Protein AF-A0A964I1R4-F1 (afdb_monomer_lite)

Radius of gyration: 21.71 Å; chains: 1; bounding box: 66×20×70 Å

Sequence (143 aa):
MRLLDMHRWLGVTALAFLLLQMAMLLLDPKVAFTVPQLLAAI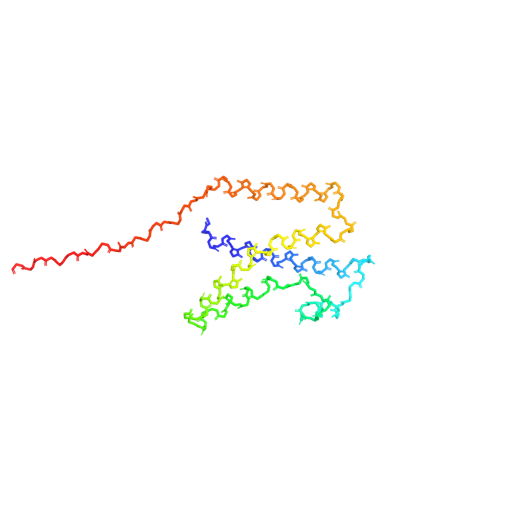RGCPGHHRFWVADPVSILGRMRTRLGKAGNTLFKRVHLLAYAAWPLATAHYVLAGTDSHTEWSLAILIAGGALMIFALLARGFIPAPAPQRPVRKDPVPIP

Secondary structure (DSSP, 8-state):
--HHHHHHHHHHHHHHHHHHHHHHHHH-TTS---HHHHHHHHTT-TT-TTSTTHHHHHHHHHHTTTSHHHHHHHHHHHHHHHHHHHHHHHHHHHHH-SSTTSHHHHHHHHHHHHHHHHHHHHH---PPPP-------PPPPP-

pLDDT: mean 75.51, std 11.33, range [42.06, 93.06]

Structure (mmCIF, N/CA/C/O backbone):
data_AF-A0A964I1R4-F1
#
_entry.id   AF-A0A964I1R4-F1
#
loop_
_atom_site.group_PDB
_atom_site.id
_atom_site.type_symbol
_atom_site.label_atom_id
_atom_site.label_alt_id
_atom_site.label_comp_id
_atom_site.label_asym_id
_atom_site.label_entity_id
_atom_site.label_seq_id
_atom_site.pdbx_PDB_ins_code
_atom_site.Cartn_x
_atom_site.Cartn_y
_atom_site.Cartn_z
_atom_site.occupancy
_atom_site.B_iso_or_equiv
_atom_site.auth_seq_id
_atom_site.auth_comp_id
_atom_site.auth_asym_id
_atom_site.auth_atom_id
_atom_site.pdbx_PDB_model_num
ATOM 1 N N . MET A 1 1 ? -19.015 -13.314 6.578 1.00 61.38 1 MET A N 1
ATOM 2 C CA . MET A 1 1 ? -17.659 -13.072 7.128 1.00 61.38 1 MET A CA 1
ATOM 3 C C . MET A 1 1 ? -17.686 -11.770 7.923 1.00 61.38 1 MET A C 1
ATOM 5 O O . MET A 1 1 ? -18.320 -10.830 7.455 1.00 61.38 1 MET A O 1
ATOM 9 N N . ARG A 1 2 ? -17.094 -11.687 9.124 1.00 83.50 2 ARG A N 1
ATOM 10 C CA . ARG A 1 2 ? -17.066 -10.411 9.868 1.00 83.50 2 ARG A CA 1
ATOM 11 C C . ARG A 1 2 ? -16.044 -9.470 9.223 1.00 83.50 2 ARG A C 1
ATOM 13 O O . ARG A 1 2 ? -15.003 -9.917 8.749 1.00 83.50 2 ARG A O 1
ATOM 20 N N . LEU A 1 3 ? -16.309 -8.163 9.252 1.00 80.12 3 LEU A N 1
ATOM 21 C CA . LEU A 1 3 ? -15.425 -7.130 8.686 1.00 80.12 3 LEU A CA 1
ATOM 22 C C . LEU A 1 3 ? -13.985 -7.208 9.203 1.00 80.12 3 LEU A C 1
ATOM 24 O O . LEU A 1 3 ? -13.037 -7.005 8.450 1.00 80.12 3 LEU A O 1
ATOM 28 N N . LEU A 1 4 ? -13.830 -7.531 10.486 1.00 81.50 4 LEU A N 1
ATOM 29 C CA . LEU A 1 4 ? -12.522 -7.679 11.112 1.00 81.50 4 LEU A CA 1
ATOM 30 C C . LEU A 1 4 ? -11.742 -8.879 10.557 1.00 81.50 4 LEU A C 1
ATOM 32 O O . LEU A 1 4 ? -10.533 -8.776 10.367 1.00 81.50 4 LEU A O 1
ATOM 36 N N . ASP A 1 5 ? -12.423 -9.991 10.278 1.00 81.69 5 ASP A N 1
ATOM 37 C CA . ASP A 1 5 ? -11.794 -11.197 9.731 1.00 81.69 5 ASP A CA 1
ATOM 38 C C . ASP A 1 5 ? -11.372 -10.965 8.278 1.00 81.69 5 ASP A C 1
ATOM 40 O O . ASP A 1 5 ? -10.258 -11.317 7.896 1.00 81.69 5 ASP A O 1
ATOM 44 N N . MET A 1 6 ? -12.210 -10.272 7.498 1.00 82.94 6 MET A N 1
ATOM 45 C CA . MET A 1 6 ? -11.881 -9.865 6.130 1.00 82.94 6 MET A CA 1
ATOM 46 C C . MET A 1 6 ? -10.676 -8.915 6.092 1.00 82.94 6 MET A C 1
ATOM 48 O O . MET A 1 6 ? -9.765 -9.118 5.298 1.00 82.94 6 MET A O 1
ATOM 52 N N . HIS A 1 7 ? -10.626 -7.914 6.978 1.00 82.81 7 HIS A N 1
ATOM 53 C CA . HIS A 1 7 ? -9.486 -6.995 7.070 1.00 82.81 7 HIS A CA 1
ATOM 54 C C . HIS A 1 7 ? -8.184 -7.722 7.429 1.00 82.81 7 HIS A C 1
ATOM 56 O O . HIS A 1 7 ? -7.141 -7.448 6.840 1.00 82.81 7 HIS A O 1
ATOM 62 N N . ARG A 1 8 ? -8.235 -8.674 8.369 1.00 84.62 8 ARG A N 1
ATOM 63 C CA . ARG A 1 8 ? -7.068 -9.495 8.729 1.00 84.62 8 ARG A CA 1
ATOM 64 C C . ARG A 1 8 ? -6.597 -10.349 7.558 1.00 84.62 8 ARG A C 1
ATOM 66 O O . ARG A 1 8 ? -5.398 -10.399 7.311 1.00 84.62 8 ARG A O 1
ATOM 73 N N . TRP A 1 9 ? -7.526 -10.979 6.842 1.00 87.25 9 TRP A N 1
ATOM 74 C CA . TRP A 1 9 ? -7.204 -11.785 5.668 1.00 87.25 9 TRP A CA 1
ATOM 75 C C . TRP A 1 9 ? -6.569 -10.933 4.561 1.00 87.25 9 TRP A C 1
ATOM 77 O O . TRP A 1 9 ? -5.486 -11.262 4.093 1.00 87.25 9 TRP A O 1
ATOM 87 N N . LEU A 1 10 ? -7.159 -9.775 4.244 1.00 84.88 10 LEU A N 1
ATOM 88 C CA . LEU A 1 10 ? -6.594 -8.805 3.298 1.00 84.88 10 LEU A CA 1
ATOM 89 C C . LEU A 1 10 ? -5.198 -8.326 3.714 1.00 84.88 10 LEU A C 1
ATOM 91 O O . LEU A 1 10 ? -4.316 -8.224 2.868 1.00 84.88 10 LEU A O 1
ATOM 95 N N . GLY A 1 11 ? -4.977 -8.067 5.006 1.00 83.75 11 GLY A N 1
ATOM 96 C CA . GLY A 1 11 ? -3.666 -7.674 5.524 1.00 83.75 11 GLY A CA 1
AT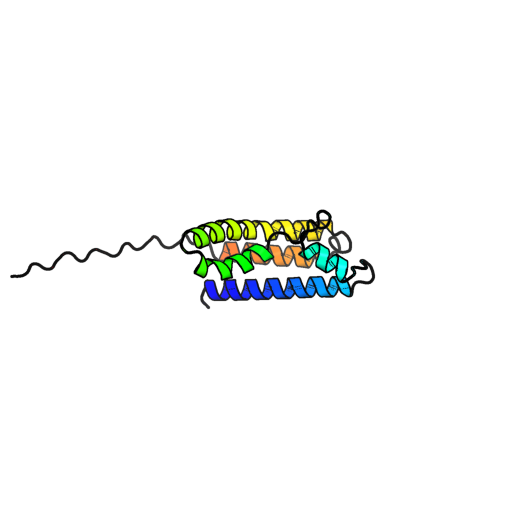OM 97 C C . GLY A 1 11 ? -2.604 -8.763 5.350 1.00 83.75 11 GLY A C 1
ATOM 98 O O . GLY A 1 11 ? -1.489 -8.466 4.929 1.00 83.75 11 GLY A O 1
ATOM 99 N N . VAL A 1 12 ? -2.947 -10.026 5.623 1.00 84.94 12 VAL A N 1
ATOM 100 C CA . VAL A 1 12 ? -2.035 -11.166 5.408 1.00 84.94 12 VAL A CA 1
ATOM 101 C C . VAL A 1 12 ? -1.743 -11.355 3.922 1.00 84.94 12 VAL A C 1
ATOM 103 O O . VAL A 1 12 ? -0.581 -11.505 3.554 1.00 84.94 12 VAL A O 1
ATOM 106 N N . THR A 1 13 ? -2.764 -11.290 3.068 1.00 87.19 13 THR A N 1
ATOM 107 C CA . THR A 1 13 ? -2.598 -11.400 1.614 1.00 87.19 13 THR A CA 1
ATOM 108 C C . THR A 1 13 ? -1.723 -10.267 1.069 1.00 87.19 13 THR A C 1
ATOM 110 O O . THR A 1 13 ? -0.819 -10.527 0.280 1.00 87.19 13 THR A O 1
ATOM 113 N N . ALA A 1 14 ? -1.907 -9.028 1.535 1.00 85.31 14 ALA A N 1
ATOM 114 C CA . ALA A 1 14 ? -1.064 -7.896 1.146 1.00 85.31 14 ALA A CA 1
ATOM 115 C C . ALA A 1 14 ? 0.408 -8.101 1.544 1.00 85.31 14 ALA A C 1
ATOM 117 O O . ALA A 1 14 ? 1.299 -7.867 0.730 1.00 85.31 14 ALA A O 1
ATOM 118 N N . LEU A 1 15 ? 0.673 -8.590 2.762 1.00 83.50 15 LEU A N 1
ATOM 119 C CA . LEU A 1 15 ? 2.034 -8.927 3.197 1.00 83.50 15 LEU A CA 1
ATOM 120 C C . LEU A 1 15 ? 2.633 -10.080 2.377 1.00 83.50 15 LEU A C 1
ATOM 122 O O . LEU A 1 15 ? 3.815 -10.040 2.050 1.00 83.50 15 LEU A O 1
ATOM 126 N N . ALA A 1 16 ? 1.835 -11.083 2.005 1.00 87.19 16 ALA A N 1
ATOM 127 C CA . ALA A 1 16 ? 2.293 -12.177 1.152 1.00 87.19 16 ALA A CA 1
ATOM 128 C C . ALA A 1 16 ? 2.693 -11.684 -0.251 1.00 87.19 16 ALA A C 1
ATOM 130 O O . ALA A 1 16 ? 3.767 -12.038 -0.734 1.00 87.19 16 ALA A O 1
ATOM 131 N N . PHE A 1 17 ? 1.886 -10.820 -0.877 1.00 88.44 17 PHE A N 1
ATOM 132 C CA . PHE A 1 17 ? 2.236 -10.202 -2.162 1.00 88.44 17 PHE A CA 1
ATOM 133 C C . PHE A 1 17 ? 3.450 -9.279 -2.059 1.00 88.44 17 PHE A C 1
ATOM 135 O O . PHE A 1 17 ? 4.266 -9.253 -2.975 1.00 88.44 17 PHE A O 1
ATOM 142 N N . LEU A 1 18 ? 3.616 -8.569 -0.941 1.00 84.19 18 LEU A N 1
ATOM 143 C CA . LEU A 1 18 ? 4.812 -7.767 -0.692 1.00 84.19 18 LEU A CA 1
ATOM 144 C C . LEU A 1 18 ? 6.074 -8.641 -0.645 1.00 84.19 18 LEU A C 1
ATOM 146 O O . LEU A 1 18 ? 7.073 -8.312 -1.277 1.00 84.19 18 LEU A O 1
ATOM 150 N N . LEU A 1 19 ? 6.025 -9.781 0.049 1.00 84.12 19 LEU A N 1
ATOM 151 C CA . LEU A 1 19 ? 7.139 -10.734 0.077 1.00 84.12 19 LEU A CA 1
ATOM 152 C C . LEU A 1 19 ? 7.409 -11.336 -1.305 1.00 84.12 19 LEU A C 1
ATOM 154 O O . LEU A 1 19 ? 8.566 -11.444 -1.709 1.00 84.12 19 LEU A O 1
ATOM 158 N N . LEU A 1 20 ? 6.355 -11.688 -2.044 1.00 88.50 20 LEU A N 1
ATOM 159 C CA . LEU A 1 20 ? 6.480 -12.182 -3.414 1.00 88.50 20 LEU A CA 1
ATOM 160 C C . LEU A 1 20 ? 7.135 -11.137 -4.329 1.00 88.50 20 LEU A C 1
ATOM 162 O O . LEU A 1 20 ? 8.030 -11.478 -5.097 1.00 88.50 20 LEU A O 1
ATOM 166 N N . GLN A 1 21 ? 6.753 -9.865 -4.203 1.00 84.94 21 GLN A N 1
ATOM 167 C CA . GLN A 1 21 ? 7.367 -8.755 -4.933 1.00 84.94 21 GLN A CA 1
ATOM 168 C C . GLN A 1 21 ? 8.866 -8.645 -4.629 1.00 84.94 21 GLN A C 1
ATOM 170 O O . GLN A 1 21 ? 9.670 -8.486 -5.545 1.00 84.94 21 GLN A O 1
ATOM 175 N N . MET A 1 22 ? 9.262 -8.761 -3.358 1.00 82.38 22 MET A N 1
ATOM 176 C CA . MET A 1 22 ? 10.677 -8.752 -2.970 1.00 82.38 22 MET A CA 1
ATOM 177 C C . MET A 1 22 ? 11.441 -9.946 -3.549 1.00 82.38 22 MET A C 1
ATOM 179 O O . MET A 1 22 ? 12.570 -9.782 -4.003 1.00 82.38 22 MET A O 1
ATOM 183 N N . ALA A 1 23 ? 10.827 -11.132 -3.564 1.00 85.44 23 ALA A N 1
ATOM 184 C CA . ALA A 1 23 ? 11.409 -12.316 -4.188 1.00 85.44 23 ALA A CA 1
ATOM 185 C C . ALA A 1 23 ? 11.570 -12.138 -5.705 1.00 85.44 23 ALA A C 1
ATOM 187 O O . ALA A 1 23 ? 12.604 -12.508 -6.249 1.00 85.44 23 ALA A O 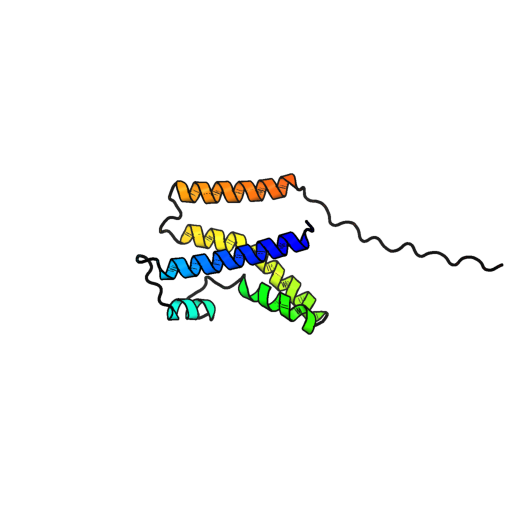1
ATOM 188 N N . MET A 1 24 ? 10.603 -11.518 -6.386 1.00 84.88 24 MET A N 1
ATOM 189 C CA . MET A 1 24 ? 10.730 -11.223 -7.815 1.00 84.88 24 MET A CA 1
ATOM 190 C C . MET A 1 24 ? 11.850 -10.220 -8.105 1.00 84.88 24 MET A C 1
ATOM 192 O O . MET A 1 24 ? 12.558 -10.404 -9.085 1.00 84.88 24 MET A O 1
ATOM 196 N N . LEU A 1 25 ? 12.087 -9.229 -7.236 1.00 81.62 25 LEU A N 1
ATOM 197 C CA . LEU A 1 25 ? 13.228 -8.310 -7.384 1.00 81.62 25 LEU A CA 1
ATOM 198 C C . LEU A 1 25 ? 14.588 -9.022 -7.301 1.00 81.62 25 LEU A C 1
ATOM 200 O O . LEU A 1 25 ? 15.536 -8.590 -7.942 1.00 81.62 25 LEU A O 1
ATOM 204 N N . LEU A 1 26 ? 14.693 -10.108 -6.529 1.00 81.25 26 LEU A N 1
ATOM 205 C CA . LEU A 1 26 ? 15.903 -10.943 -6.477 1.00 81.25 26 LEU A CA 1
ATOM 206 C C . LEU A 1 26 ? 16.095 -11.780 -7.749 1.00 81.25 26 LEU A C 1
ATOM 208 O O . LEU A 1 26 ? 17.218 -12.164 -8.066 1.00 81.25 26 LEU A O 1
ATOM 212 N N . LEU A 1 27 ? 14.998 -12.097 -8.439 1.00 83.69 27 LEU A N 1
ATOM 213 C CA . LEU A 1 27 ? 14.994 -12.891 -9.665 1.00 83.69 27 LEU A CA 1
ATOM 214 C C . LEU A 1 27 ? 15.069 -12.026 -10.928 1.00 83.69 27 LEU A C 1
ATOM 216 O O . LEU A 1 27 ? 15.284 -12.577 -12.004 1.00 83.69 27 LEU A O 1
ATOM 220 N N . ASP A 1 28 ? 14.887 -10.707 -10.813 1.00 78.69 28 ASP A N 1
ATOM 221 C CA . ASP A 1 28 ? 14.910 -9.776 -11.936 1.00 78.69 28 ASP A CA 1
ATOM 222 C C . ASP A 1 28 ? 16.359 -9.472 -12.370 1.00 78.69 28 ASP A C 1
ATOM 224 O O . ASP A 1 28 ? 17.092 -8.767 -11.670 1.00 78.69 28 ASP A O 1
ATOM 228 N N . PRO A 1 29 ? 16.794 -9.951 -13.550 1.00 73.31 29 PRO A N 1
ATOM 229 C CA . PRO A 1 29 ? 18.144 -9.701 -14.039 1.00 73.31 29 PRO A CA 1
ATOM 230 C C . PRO A 1 29 ? 18.371 -8.241 -14.464 1.00 73.31 29 PRO A C 1
ATOM 232 O O . PRO A 1 29 ? 19.523 -7.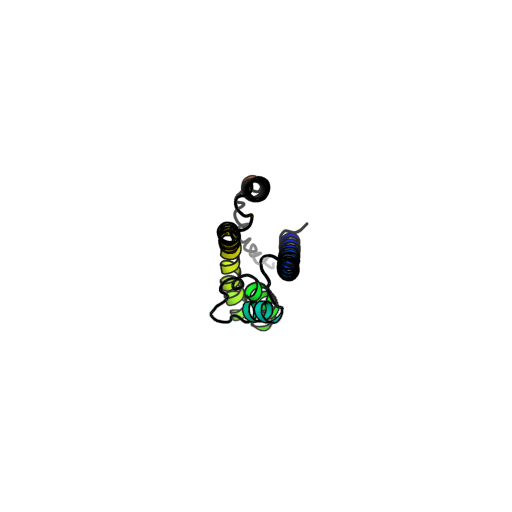831 -14.618 1.00 73.31 29 PRO A O 1
ATOM 235 N N . LYS A 1 30 ? 17.313 -7.445 -14.684 1.00 70.31 30 LYS A N 1
ATOM 236 C CA . LYS A 1 30 ? 17.414 -6.034 -15.104 1.00 70.31 30 LYS A CA 1
ATOM 237 C C . LYS A 1 30 ? 17.739 -5.106 -13.941 1.00 70.31 30 LYS A C 1
ATOM 239 O O . LYS A 1 30 ? 18.374 -4.072 -14.146 1.00 70.31 30 LYS A O 1
ATOM 244 N N . VAL A 1 31 ? 17.317 -5.471 -12.736 1.00 66.31 31 VAL A N 1
ATOM 245 C CA . VAL A 1 31 ? 17.459 -4.660 -11.528 1.00 66.31 31 VAL A CA 1
ATOM 246 C C . VAL A 1 31 ? 18.164 -5.520 -10.488 1.00 66.31 31 VAL A C 1
ATOM 248 O O . VAL A 1 31 ? 17.541 -5.999 -9.554 1.00 66.31 31 VAL A O 1
ATOM 251 N N . ALA A 1 32 ? 19.457 -5.785 -10.701 1.00 64.00 32 ALA A N 1
ATOM 252 C CA . ALA A 1 32 ? 20.265 -6.727 -9.922 1.00 64.00 32 ALA A CA 1
ATOM 253 C C . ALA A 1 32 ? 20.361 -6.348 -8.427 1.00 64.00 32 ALA A C 1
ATOM 255 O O . ALA A 1 32 ? 21.364 -5.802 -7.959 1.00 64.00 32 ALA A O 1
ATOM 256 N N . PHE A 1 33 ? 19.306 -6.632 -7.666 1.00 68.38 33 PHE A N 1
ATOM 257 C CA . PHE A 1 33 ? 19.252 -6.427 -6.231 1.00 68.38 33 PHE A CA 1
ATOM 258 C C . PHE A 1 33 ? 19.921 -7.599 -5.525 1.00 68.38 33 PHE A C 1
ATOM 260 O O . PHE A 1 33 ? 19.533 -8.758 -5.659 1.00 68.38 33 PHE A O 1
ATOM 267 N N . THR A 1 34 ? 20.920 -7.288 -4.710 1.00 76.12 34 THR A N 1
ATOM 268 C CA . THR A 1 34 ? 21.569 -8.283 -3.855 1.00 76.12 34 THR A CA 1
ATOM 269 C C . THR A 1 34 ? 20.818 -8.427 -2.527 1.00 76.12 34 THR A C 1
ATOM 271 O O . THR A 1 34 ? 20.229 -7.471 -2.014 1.00 76.12 34 THR A O 1
ATOM 274 N N . VAL A 1 35 ? 20.870 -9.617 -1.913 1.00 76.88 35 VAL A N 1
ATOM 275 C CA . VAL A 1 35 ? 20.266 -9.880 -0.589 1.00 76.88 35 VAL A CA 1
ATOM 276 C C . VAL A 1 35 ? 20.684 -8.838 0.471 1.00 76.88 35 VAL A C 1
ATOM 278 O O . VAL A 1 35 ? 19.812 -8.367 1.205 1.00 76.88 35 VAL A O 1
ATOM 281 N N . PRO A 1 36 ? 21.957 -8.388 0.548 1.00 73.62 36 PRO A N 1
ATOM 282 C CA . PRO A 1 36 ? 22.355 -7.328 1.474 1.00 73.62 36 PRO A CA 1
ATOM 283 C C . PRO A 1 36 ? 21.693 -5.974 1.193 1.00 73.62 36 PRO A C 1
ATOM 285 O O . PRO A 1 36 ? 21.339 -5.279 2.142 1.00 73.62 36 PRO A O 1
ATOM 288 N N . GLN A 1 37 ? 21.486 -5.599 -0.074 1.00 69.50 37 GLN A N 1
ATOM 289 C CA . GLN A 1 37 ? 20.782 -4.358 -0.434 1.00 69.50 37 GLN A CA 1
ATOM 290 C C . GLN A 1 37 ? 19.303 -4.427 -0.049 1.00 69.50 37 GLN A C 1
ATOM 292 O O . GLN A 1 37 ? 18.755 -3.455 0.471 1.00 69.50 37 GLN A O 1
ATOM 297 N N . LEU A 1 38 ? 18.678 -5.596 -0.214 1.00 70.12 38 LEU A N 1
ATOM 298 C CA . LEU A 1 38 ? 17.308 -5.826 0.233 1.00 70.12 38 LEU A CA 1
ATOM 299 C C . LEU A 1 38 ? 17.199 -5.715 1.764 1.00 70.12 38 LEU A C 1
ATOM 301 O O . LEU A 1 38 ? 16.334 -5.010 2.279 1.00 70.12 38 LEU A O 1
ATOM 305 N N . LEU A 1 39 ? 18.126 -6.330 2.505 1.00 68.31 39 LEU A N 1
ATOM 306 C CA . LEU A 1 39 ? 18.198 -6.200 3.965 1.00 68.31 39 LEU A CA 1
ATOM 307 C C . LEU A 1 39 ? 18.490 -4.763 4.420 1.00 68.31 39 LEU A C 1
ATOM 309 O O . LEU A 1 39 ? 17.923 -4.324 5.420 1.00 68.31 39 LEU A O 1
ATOM 313 N N . ALA A 1 40 ? 19.336 -4.018 3.708 1.00 64.88 40 ALA A N 1
ATOM 314 C CA . ALA A 1 40 ? 19.605 -2.611 4.000 1.00 64.88 40 ALA A CA 1
ATOM 315 C C . ALA A 1 40 ? 18.365 -1.726 3.782 1.00 64.88 40 ALA A C 1
ATOM 317 O O . ALA A 1 40 ? 18.132 -0.796 4.559 1.00 64.88 40 ALA A O 1
ATOM 318 N N . ALA A 1 41 ? 17.538 -2.044 2.779 1.00 63.69 41 ALA A N 1
ATOM 319 C CA . ALA A 1 41 ? 16.262 -1.375 2.546 1.00 63.69 41 ALA A CA 1
ATOM 320 C C . ALA A 1 41 ? 15.246 -1.637 3.669 1.00 63.69 41 ALA A C 1
ATOM 322 O O . ALA A 1 41 ? 14.574 -0.707 4.111 1.00 63.69 41 ALA A O 1
ATOM 323 N N . ILE A 1 42 ? 15.190 -2.868 4.187 1.00 61.50 42 ILE A N 1
ATOM 324 C CA . ILE A 1 42 ? 14.337 -3.232 5.333 1.00 61.50 42 ILE A CA 1
ATOM 325 C C . ILE A 1 42 ? 14.821 -2.551 6.624 1.00 61.50 42 ILE A C 1
ATOM 327 O O . ILE A 1 42 ? 14.019 -2.128 7.452 1.00 61.50 42 ILE A O 1
ATOM 331 N N . ARG A 1 43 ? 16.141 -2.423 6.811 1.00 57.06 43 ARG A N 1
ATOM 332 C CA . ARG A 1 43 ? 16.754 -1.839 8.020 1.00 57.06 43 ARG A CA 1
ATOM 333 C C . ARG A 1 43 ? 16.707 -0.306 8.075 1.00 57.06 43 ARG A C 1
ATOM 335 O O . ARG A 1 43 ? 17.199 0.265 9.043 1.00 57.06 43 ARG A O 1
ATOM 342 N N . GLY A 1 44 ? 16.123 0.359 7.076 1.00 51.88 44 GLY A N 1
ATOM 343 C CA . GLY A 1 44 ? 15.949 1.814 7.084 1.00 51.88 44 GLY A CA 1
ATOM 344 C C . GLY A 1 44 ? 17.245 2.601 6.864 1.00 51.88 44 GLY A C 1
ATOM 345 O O . GLY A 1 44 ? 17.383 3.706 7.387 1.00 51.88 44 GLY A O 1
ATOM 346 N N . CYS A 1 45 ? 18.209 2.061 6.106 1.00 42.06 45 CYS A N 1
ATOM 347 C CA . CYS A 1 45 ? 19.396 2.833 5.735 1.00 42.06 45 CYS A CA 1
ATOM 348 C C . CYS A 1 45 ? 19.004 4.100 4.936 1.00 42.06 45 CYS A C 1
ATOM 350 O O . CYS A 1 45 ? 18.121 4.010 4.076 1.00 42.06 45 CYS A O 1
ATOM 352 N N . PRO A 1 46 ? 19.695 5.248 5.121 1.00 44.09 46 PRO A N 1
ATOM 353 C CA . PRO A 1 46 ? 19.299 6.554 4.565 1.00 44.09 46 PRO A CA 1
ATOM 354 C C . PRO A 1 46 ? 19.182 6.663 3.030 1.00 44.09 46 PRO A C 1
ATOM 356 O O . PRO A 1 46 ? 18.788 7.708 2.529 1.00 44.09 46 PRO A O 1
ATOM 359 N N . GLY A 1 47 ? 19.505 5.613 2.266 1.00 43.47 47 GLY A N 1
ATOM 360 C CA . GLY A 1 47 ? 19.382 5.583 0.801 1.00 43.47 47 GLY A CA 1
ATOM 361 C C . GLY A 1 47 ? 18.140 4.865 0.251 1.00 43.47 47 GLY A C 1
ATOM 362 O O . GLY A 1 47 ? 17.841 5.002 -0.932 1.00 43.47 47 GLY A O 1
ATOM 363 N N . HIS A 1 48 ? 17.400 4.105 1.067 1.00 48.16 48 HIS A N 1
ATOM 364 C CA . HIS A 1 48 ? 16.319 3.226 0.593 1.00 48.16 48 HIS A CA 1
ATOM 365 C C . HIS A 1 48 ? 14.970 3.626 1.220 1.00 48.16 48 HIS A C 1
ATOM 367 O O . HIS A 1 48 ? 14.470 3.049 2.182 1.00 48.16 48 HIS A O 1
ATOM 373 N N . HIS A 1 49 ? 14.359 4.663 0.651 1.00 48.06 49 HIS A N 1
ATOM 374 C CA . HIS A 1 49 ? 13.152 5.349 1.137 1.00 48.06 49 HIS A CA 1
ATOM 375 C C . HIS A 1 49 ? 11.820 4.595 0.901 1.00 48.06 49 HIS A C 1
ATOM 377 O O . HIS A 1 49 ? 10.751 5.181 1.048 1.00 48.06 49 HIS A O 1
ATOM 383 N N . ARG A 1 50 ? 11.832 3.312 0.509 1.00 53.06 50 ARG A N 1
ATOM 384 C CA . ARG A 1 50 ? 10.650 2.655 -0.101 1.00 53.06 50 ARG A CA 1
ATOM 385 C C . ARG A 1 50 ? 9.829 1.723 0.798 1.00 53.06 50 ARG A C 1
ATOM 387 O O . ARG A 1 50 ? 8.750 1.327 0.385 1.00 53.06 50 ARG A O 1
ATOM 394 N N . PHE A 1 51 ? 10.260 1.425 2.028 1.00 53.03 51 PHE A N 1
ATOM 395 C CA . PHE A 1 51 ? 9.637 0.378 2.866 1.00 53.03 51 PHE A CA 1
ATOM 396 C C . PHE A 1 51 ? 8.949 0.852 4.169 1.00 53.03 51 PHE A C 1
ATOM 398 O O . PHE A 1 51 ? 8.697 0.070 5.078 1.00 53.03 51 PHE A O 1
ATOM 405 N N . TRP A 1 52 ? 8.624 2.141 4.294 1.00 55.09 52 TRP A N 1
ATOM 406 C CA . TRP A 1 52 ? 8.494 2.787 5.612 1.00 55.09 52 TRP A CA 1
ATOM 407 C C . TRP A 1 52 ? 7.141 2.635 6.332 1.00 55.09 52 TRP A C 1
ATOM 409 O O . TRP A 1 52 ? 7.056 2.953 7.516 1.00 55.09 52 TRP A O 1
ATOM 419 N N . VAL A 1 53 ? 6.073 2.167 5.671 1.00 55.59 53 VAL A N 1
ATOM 420 C CA . VAL A 1 53 ? 4.704 2.358 6.207 1.00 55.59 53 VAL A CA 1
ATOM 421 C C . VAL A 1 53 ? 4.008 1.067 6.666 1.00 55.59 53 VAL A C 1
ATOM 423 O O . VAL A 1 53 ? 3.263 1.103 7.645 1.00 55.59 53 VAL A O 1
ATOM 426 N N . ALA A 1 54 ? 4.245 -0.083 6.026 1.00 55.09 54 ALA A N 1
ATOM 427 C CA . ALA A 1 54 ? 3.467 -1.306 6.289 1.00 55.09 54 ALA A CA 1
ATOM 428 C C . ALA A 1 54 ? 3.960 -2.128 7.503 1.00 55.09 54 ALA A C 1
ATOM 430 O O . ALA A 1 54 ? 3.150 -2.646 8.281 1.00 55.09 54 ALA A O 1
ATOM 431 N N . ASP A 1 55 ? 5.275 -2.207 7.710 1.00 61.69 55 ASP A N 1
ATOM 432 C CA . ASP A 1 55 ? 5.885 -3.002 8.785 1.00 61.69 55 ASP A CA 1
ATOM 433 C C . ASP A 1 55 ? 5.615 -2.484 10.213 1.00 61.69 55 ASP A C 1
ATOM 435 O O . ASP A 1 55 ? 5.223 -3.287 11.074 1.00 61.69 55 ASP A O 1
ATOM 439 N N . PRO A 1 56 ? 5.722 -1.170 10.512 1.00 60.69 56 PRO A N 1
ATOM 440 C CA . PRO A 1 56 ? 5.490 -0.687 11.871 1.00 60.69 56 PRO A CA 1
ATOM 441 C C . PRO A 1 56 ? 4.046 -0.918 12.339 1.00 60.69 56 PRO A C 1
ATOM 443 O O . PRO A 1 56 ? 3.821 -1.225 13.510 1.00 60.69 56 PRO A O 1
ATOM 446 N N . VAL A 1 57 ? 3.060 -0.845 11.438 1.00 61.41 57 VAL A N 1
ATOM 447 C CA . VAL A 1 57 ? 1.634 -1.053 11.758 1.00 61.41 57 VAL A CA 1
ATOM 448 C C . VAL A 1 57 ? 1.380 -2.483 12.247 1.00 61.41 57 VAL A C 1
ATOM 450 O O . VAL A 1 57 ? 0.663 -2.692 13.232 1.00 61.41 57 VAL A O 1
ATOM 453 N N . SER A 1 58 ? 2.001 -3.467 11.593 1.00 64.56 58 SER A N 1
ATOM 454 C CA . SER A 1 58 ? 1.852 -4.889 11.918 1.00 64.56 58 SER A CA 1
ATOM 455 C C . SER A 1 58 ? 2.512 -5.252 13.250 1.00 64.56 58 SER A C 1
ATOM 457 O O . SER A 1 58 ? 1.946 -6.015 14.041 1.00 64.56 58 SER A O 1
ATOM 459 N N . ILE A 1 59 ? 3.679 -4.668 13.537 1.00 67.00 59 ILE A N 1
ATOM 460 C CA . ILE A 1 59 ? 4.415 -4.877 14.792 1.00 67.00 59 ILE A CA 1
ATOM 461 C C . ILE A 1 59 ? 3.685 -4.201 15.960 1.00 67.00 59 ILE A C 1
ATOM 463 O O . ILE A 1 59 ? 3.385 -4.855 16.967 1.00 67.00 59 ILE A O 1
ATOM 467 N N . LEU A 1 60 ? 3.301 -2.926 15.814 1.00 64.25 60 LEU A N 1
ATOM 468 C CA . LEU A 1 60 ? 2.547 -2.216 16.850 1.00 64.25 60 LEU A CA 1
ATOM 469 C C . LEU A 1 60 ? 1.185 -2.860 17.129 1.00 64.25 60 LEU A C 1
ATOM 471 O O . LEU A 1 60 ? 0.740 -2.869 18.277 1.00 64.25 60 LEU A O 1
ATOM 475 N N . GLY A 1 61 ? 0.540 -3.447 16.117 1.00 60.38 61 GLY A N 1
ATOM 476 C CA . GLY A 1 61 ? -0.704 -4.198 16.288 1.00 60.38 61 GLY A CA 1
ATOM 477 C C . GLY A 1 61 ? -0.578 -5.376 17.256 1.00 60.38 61 GLY A C 1
ATOM 478 O O . GLY A 1 61 ? -1.499 -5.615 18.041 1.00 60.38 61 GLY A O 1
ATOM 479 N N . ARG A 1 62 ? 0.569 -6.069 17.263 1.00 68.56 62 ARG A N 1
ATOM 480 C CA . ARG A 1 62 ? 0.858 -7.165 18.210 1.00 68.56 62 ARG A CA 1
ATOM 481 C C . ARG A 1 62 ? 1.269 -6.649 19.587 1.00 68.56 62 ARG A C 1
ATOM 483 O O . ARG A 1 62 ? 0.920 -7.259 20.593 1.00 68.56 62 ARG A O 1
ATOM 490 N N . MET A 1 63 ? 1.969 -5.516 19.647 1.00 67.38 63 MET A N 1
ATOM 491 C CA . MET A 1 63 ? 2.410 -4.910 20.910 1.00 67.38 63 MET A CA 1
ATOM 492 C C . MET A 1 63 ? 1.294 -4.164 21.653 1.00 67.38 63 MET A C 1
ATOM 494 O O . MET A 1 63 ? 1.397 -3.964 22.865 1.00 67.38 63 MET A O 1
ATOM 498 N N . ARG A 1 64 ? 0.200 -3.788 20.972 1.00 66.12 64 ARG A N 1
ATOM 499 C CA . ARG A 1 64 ? -0.894 -2.996 21.566 1.00 66.12 64 ARG A CA 1
ATOM 500 C C . ARG A 1 64 ? -1.497 -3.624 22.824 1.00 66.12 64 ARG A C 1
ATOM 502 O O . ARG A 1 64 ? -1.910 -2.897 23.719 1.00 66.12 64 ARG A O 1
ATOM 509 N N . THR A 1 65 ? -1.559 -4.957 22.897 1.00 63.94 65 THR A N 1
ATOM 510 C CA . THR A 1 65 ? -2.146 -5.680 24.037 1.00 63.94 65 THR A CA 1
ATOM 511 C C . THR A 1 65 ? -1.262 -5.615 25.278 1.00 63.94 65 THR A C 1
ATOM 513 O O . THR A 1 65 ? -1.775 -5.723 26.385 1.00 63.94 65 THR A O 1
ATOM 516 N N . ARG A 1 66 ? 0.046 -5.382 25.107 1.00 71.25 66 ARG A N 1
ATOM 517 C CA . ARG A 1 66 ? 1.027 -5.289 26.198 1.00 71.25 66 ARG A CA 1
ATOM 518 C C . ARG A 1 66 ? 1.191 -3.870 26.751 1.00 71.25 66 ARG A C 1
ATOM 520 O O . ARG A 1 66 ? 1.642 -3.710 27.874 1.00 71.25 66 ARG A O 1
ATOM 527 N N . LEU A 1 67 ? 0.818 -2.844 25.983 1.00 67.25 67 LEU A N 1
ATOM 528 C CA . LEU A 1 67 ? 1.085 -1.426 26.286 1.00 67.25 67 LEU A CA 1
ATOM 529 C C . LEU A 1 67 ? -0.140 -0.651 26.822 1.00 67.25 67 LEU A C 1
ATOM 531 O O . LEU A 1 67 ? -0.107 0.576 26.948 1.00 67.25 67 LEU A O 1
ATOM 535 N N . GLY A 1 68 ? -1.246 -1.343 27.109 1.00 75.50 68 GLY A N 1
ATOM 536 C CA . GLY A 1 68 ? -2.454 -0.745 27.685 1.00 75.50 68 GLY A CA 1
ATOM 537 C C . GLY A 1 68 ? -3.053 0.393 26.840 1.00 75.50 68 GLY A C 1
ATOM 538 O O . GLY A 1 68 ? -3.035 0.369 25.607 1.00 75.50 68 GLY A O 1
ATOM 539 N N . LYS A 1 69 ? -3.610 1.420 27.501 1.00 77.31 69 LYS A N 1
ATOM 540 C CA . LYS A 1 69 ? -4.281 2.550 26.823 1.00 77.31 69 LYS A CA 1
ATOM 541 C C . LYS A 1 69 ? -3.335 3.348 25.915 1.00 77.31 69 LYS A C 1
ATOM 543 O O . LYS A 1 69 ? -3.739 3.727 24.818 1.00 77.31 69 LYS A O 1
ATOM 548 N N . ALA A 1 70 ? -2.086 3.556 26.338 1.00 78.56 70 ALA A N 1
ATOM 549 C CA . ALA A 1 70 ? -1.074 4.263 25.549 1.00 78.56 70 ALA A CA 1
ATOM 550 C C . ALA A 1 70 ? -0.747 3.511 24.247 1.00 78.56 70 ALA A C 1
ATOM 552 O O . ALA A 1 70 ? -0.728 4.114 23.172 1.00 78.56 70 ALA A O 1
ATOM 553 N N . GLY A 1 71 ? -0.608 2.183 24.326 1.00 76.00 71 GLY A N 1
ATOM 554 C CA . GLY A 1 71 ? -0.426 1.318 23.160 1.00 76.00 71 GLY A CA 1
ATOM 555 C C . GLY A 1 71 ? -1.578 1.385 22.165 1.00 76.00 71 GLY A C 1
ATOM 556 O O . GLY A 1 71 ? -1.350 1.425 20.960 1.00 76.00 71 GLY A O 1
ATOM 557 N N . ASN A 1 72 ? -2.820 1.455 22.649 1.00 77.06 72 ASN A N 1
ATOM 558 C CA . ASN A 1 72 ? -3.987 1.573 21.776 1.00 77.06 72 ASN A CA 1
ATOM 559 C C . ASN A 1 72 ? -4.040 2.932 21.054 1.00 77.06 72 ASN A C 1
ATOM 561 O O . ASN A 1 72 ? -4.382 2.991 19.873 1.00 77.06 72 ASN A O 1
ATOM 565 N N . THR A 1 73 ? -3.679 4.023 21.735 1.00 81.19 73 THR A N 1
ATOM 566 C CA . THR A 1 73 ? -3.596 5.358 21.117 1.00 81.19 73 THR A CA 1
ATOM 567 C C . THR A 1 73 ? -2.505 5.407 20.054 1.00 81.19 73 THR A C 1
ATOM 569 O O . THR A 1 73 ? -2.746 5.891 18.948 1.00 81.19 73 THR A O 1
ATOM 572 N N . LEU A 1 74 ? -1.325 4.864 20.359 1.00 80.06 74 LEU A N 1
ATOM 573 C CA . LEU A 1 74 ? -0.219 4.803 19.410 1.00 80.06 74 LEU A CA 1
ATOM 574 C C . LEU A 1 74 ? -0.559 3.912 18.208 1.00 80.06 74 LEU A C 1
ATOM 576 O O . LEU A 1 74 ? -0.350 4.321 17.070 1.00 80.06 74 LEU A O 1
ATOM 580 N N . PHE A 1 75 ? -1.167 2.747 18.447 1.00 79.25 75 PHE A N 1
ATOM 581 C CA . PHE A 1 75 ? -1.651 1.863 17.388 1.00 79.25 75 PHE A CA 1
ATOM 582 C C . PHE A 1 75 ? -2.621 2.586 16.452 1.00 79.25 75 PHE A C 1
ATOM 584 O O . PHE A 1 75 ? -2.446 2.510 15.245 1.00 79.25 75 PHE A O 1
ATOM 591 N N . LYS A 1 76 ? -3.599 3.338 16.976 1.00 79.94 76 LYS A N 1
ATOM 592 C CA . LYS A 1 76 ? -4.526 4.117 16.136 1.00 79.94 76 LYS A CA 1
ATOM 593 C C . LYS A 1 76 ? -3.801 5.148 15.270 1.00 79.94 76 LYS A C 1
ATOM 595 O O . LYS A 1 76 ? -4.120 5.268 14.092 1.00 79.94 76 LYS A O 1
ATOM 600 N N . ARG A 1 77 ? -2.827 5.869 15.836 1.00 82.00 77 ARG A N 1
ATOM 601 C CA . ARG A 1 77 ? -2.037 6.875 15.104 1.00 82.00 77 ARG A CA 1
ATOM 602 C C . ARG A 1 77 ? -1.211 6.243 13.986 1.00 82.00 77 ARG A C 1
ATOM 604 O O . ARG A 1 77 ? -1.266 6.710 12.858 1.00 82.00 77 ARG A O 1
ATOM 611 N N . VAL A 1 78 ? -0.495 5.161 14.281 1.00 79.12 78 VAL A N 1
ATOM 612 C CA . VAL A 1 78 ? 0.326 4.458 13.283 1.00 79.12 78 VAL A CA 1
ATOM 613 C C . VAL A 1 78 ? -0.553 3.766 12.240 1.00 79.12 78 VAL A C 1
ATOM 615 O O . VAL A 1 78 ? -0.262 3.826 11.054 1.00 79.12 78 VAL A O 1
ATOM 618 N N . HIS A 1 79 ? -1.679 3.180 12.645 1.00 81.25 79 HIS A N 1
ATOM 619 C CA . HIS A 1 79 ? -2.627 2.567 11.717 1.00 81.25 79 HIS A CA 1
ATOM 620 C C . HIS A 1 79 ? -3.258 3.590 10.764 1.00 81.25 79 HIS A C 1
ATOM 622 O O . HIS A 1 79 ? -3.538 3.250 9.621 1.00 81.25 79 HIS A O 1
ATOM 628 N N . LEU A 1 80 ? -3.423 4.852 11.180 1.00 82.00 80 LEU A N 1
ATOM 629 C CA . LEU A 1 80 ? -3.848 5.915 10.267 1.00 82.00 80 LEU A CA 1
ATOM 630 C C . LEU A 1 80 ? -2.821 6.174 9.157 1.00 82.00 80 LEU A C 1
ATOM 632 O O . LEU A 1 80 ? -3.216 6.415 8.021 1.00 82.00 80 LEU A O 1
ATOM 636 N N . LEU A 1 81 ? -1.521 6.053 9.444 1.00 78.94 81 LEU A N 1
ATOM 637 C CA . LEU A 1 81 ? -0.482 6.164 8.413 1.00 78.94 81 LEU A CA 1
ATOM 638 C C . LEU A 1 81 ? -0.597 5.055 7.361 1.00 78.94 81 LEU A C 1
ATOM 640 O O . LEU A 1 81 ? -0.231 5.275 6.211 1.00 78.94 81 LEU A O 1
ATOM 644 N N . ALA A 1 82 ? -1.176 3.900 7.705 1.00 76.69 82 ALA A N 1
ATOM 645 C CA . ALA A 1 82 ? -1.427 2.830 6.742 1.00 76.69 82 ALA A CA 1
ATOM 646 C C . ALA A 1 82 ? -2.371 3.263 5.604 1.00 76.69 82 ALA A C 1
ATOM 648 O O . ALA A 1 82 ? -2.265 2.726 4.506 1.00 76.69 82 ALA A O 1
ATOM 649 N N . TYR A 1 83 ? -3.238 4.265 5.811 1.00 77.88 83 TYR A N 1
ATOM 650 C CA . TYR A 1 83 ? -4.043 4.826 4.717 1.00 77.88 83 TYR A CA 1
ATOM 651 C C . TYR A 1 83 ? -3.180 5.524 3.661 1.00 77.88 83 TYR A C 1
ATOM 653 O O . TYR A 1 83 ? -3.518 5.484 2.481 1.00 77.88 83 TYR A O 1
ATOM 661 N N . ALA A 1 84 ? -2.045 6.109 4.057 1.00 81.06 84 ALA A N 1
ATOM 662 C CA . ALA A 1 84 ? -1.089 6.698 3.123 1.00 81.06 84 ALA A CA 1
ATOM 663 C C . ALA A 1 84 ? -0.258 5.639 2.377 1.00 81.06 84 ALA A C 1
ATOM 665 O O . ALA A 1 84 ? 0.344 5.955 1.355 1.00 81.06 84 ALA A O 1
ATOM 666 N N . ALA A 1 85 ? -0.246 4.379 2.832 1.00 77.88 85 ALA A N 1
ATOM 667 C CA . ALA A 1 85 ? 0.495 3.315 2.157 1.00 77.88 85 ALA A CA 1
ATOM 668 C C . ALA A 1 85 ? -0.012 3.077 0.727 1.00 77.88 85 ALA A C 1
ATOM 670 O O . ALA A 1 85 ? 0.796 2.844 -0.165 1.00 77.88 85 ALA A O 1
ATOM 671 N N . TRP A 1 86 ? -1.326 3.177 0.494 1.00 78.50 86 TRP A N 1
ATOM 672 C CA . TRP A 1 86 ? -1.912 2.982 -0.834 1.00 78.50 86 TRP A CA 1
ATOM 673 C C . TRP A 1 86 ? -1.432 4.017 -1.869 1.00 78.50 86 TRP A C 1
ATOM 675 O O . TRP A 1 86 ? -0.813 3.601 -2.848 1.00 78.50 86 TRP A O 1
ATOM 685 N N . PRO A 1 87 ? -1.612 5.342 -1.672 1.00 80.88 87 PRO A N 1
ATOM 686 C CA . PRO A 1 87 ? -1.142 6.322 -2.649 1.00 80.88 87 PRO A CA 1
ATOM 687 C C . PRO A 1 87 ? 0.384 6.309 -2.803 1.00 80.88 87 PRO A C 1
ATOM 689 O O . PRO A 1 87 ? 0.879 6.505 -3.910 1.00 80.88 87 PRO A O 1
ATOM 692 N N . LEU A 1 88 ? 1.140 6.022 -1.735 1.00 82.12 88 LEU A N 1
ATOM 693 C CA . LEU A 1 88 ? 2.599 5.892 -1.815 1.00 82.12 88 LEU A CA 1
ATOM 694 C C . LEU A 1 88 ? 3.032 4.671 -2.634 1.00 82.12 88 LEU A C 1
ATOM 696 O O . LEU A 1 88 ? 3.954 4.784 -3.437 1.00 82.12 88 LEU A O 1
ATOM 700 N N . ALA A 1 89 ? 2.372 3.522 -2.470 1.00 80.56 89 ALA A N 1
ATOM 701 C CA . ALA A 1 89 ? 2.653 2.326 -3.260 1.00 80.56 89 ALA A CA 1
ATOM 702 C C . ALA A 1 89 ? 2.303 2.534 -4.740 1.00 80.56 89 ALA A C 1
ATOM 704 O O . ALA A 1 89 ? 3.080 2.155 -5.615 1.00 80.56 89 ALA A O 1
ATOM 705 N N . THR A 1 90 ? 1.180 3.197 -5.031 1.00 82.31 90 THR A N 1
ATOM 706 C CA . THR A 1 90 ? 0.812 3.567 -6.403 1.00 82.31 90 THR A CA 1
ATOM 707 C C . THR A 1 90 ? 1.821 4.538 -7.010 1.00 82.31 90 THR A C 1
ATOM 709 O O . THR A 1 90 ? 2.277 4.318 -8.129 1.00 82.31 90 THR A O 1
ATOM 712 N N . ALA A 1 91 ? 2.229 5.576 -6.276 1.00 83.69 91 ALA A N 1
ATOM 713 C CA . ALA A 1 91 ? 3.260 6.502 -6.739 1.00 83.69 91 ALA A CA 1
ATOM 714 C C . ALA A 1 91 ? 4.594 5.781 -6.980 1.00 83.69 91 ALA A C 1
ATOM 716 O O . ALA A 1 91 ? 5.236 6.006 -8.002 1.00 83.69 91 ALA A O 1
ATOM 717 N N . HIS A 1 92 ? 4.989 4.875 -6.082 1.00 82.06 92 HIS A N 1
ATOM 718 C CA . HIS A 1 92 ? 6.188 4.059 -6.248 1.00 82.06 92 HIS A CA 1
ATOM 719 C C . HIS A 1 92 ? 6.139 3.220 -7.528 1.00 82.06 92 HIS A C 1
ATOM 721 O O . HIS A 1 92 ? 7.120 3.206 -8.266 1.00 82.06 92 HIS A O 1
ATOM 727 N N . TYR A 1 93 ? 5.002 2.579 -7.807 1.00 83.44 93 TYR A N 1
ATOM 728 C CA . TYR A 1 93 ? 4.789 1.818 -9.033 1.00 83.44 93 TYR A CA 1
ATOM 729 C C . TYR A 1 93 ? 4.921 2.689 -10.285 1.00 83.44 93 TYR A C 1
ATOM 731 O O . TYR A 1 93 ? 5.703 2.366 -11.174 1.00 83.44 93 TYR A O 1
ATOM 739 N N . VAL A 1 94 ? 4.209 3.820 -10.336 1.00 83.38 94 VAL A N 1
ATOM 740 C CA . VAL A 1 94 ? 4.236 4.732 -11.492 1.00 83.38 94 VAL A CA 1
ATOM 741 C C . VAL A 1 94 ? 5.657 5.242 -11.753 1.00 83.38 94 VAL A C 1
ATOM 743 O O . VAL A 1 94 ? 6.108 5.242 -12.896 1.00 83.38 94 VAL A O 1
ATOM 746 N N . LEU A 1 95 ? 6.388 5.599 -10.693 1.00 81.44 95 LEU A N 1
ATOM 747 C CA . LEU A 1 95 ? 7.756 6.118 -10.771 1.00 81.44 95 LEU A CA 1
ATOM 748 C C . LEU A 1 95 ? 8.833 5.040 -10.994 1.00 81.44 95 LEU A C 1
ATOM 750 O O . LEU A 1 95 ? 9.983 5.396 -11.241 1.00 81.44 95 LEU A O 1
ATOM 754 N N . ALA A 1 96 ? 8.509 3.745 -10.887 1.00 77.81 96 ALA A N 1
ATOM 755 C CA . ALA A 1 96 ? 9.481 2.665 -11.082 1.00 77.81 96 ALA A CA 1
ATOM 756 C C . ALA A 1 96 ? 9.932 2.533 -12.549 1.00 77.81 96 ALA A C 1
ATOM 758 O O . ALA A 1 96 ? 11.060 2.119 -12.802 1.00 77.81 96 ALA A O 1
ATOM 759 N N . GLY A 1 97 ? 9.087 2.939 -13.503 1.00 71.94 97 GLY A N 1
ATOM 760 C CA . GLY A 1 97 ? 9.463 3.251 -14.886 1.00 71.94 97 GLY A CA 1
ATOM 761 C C . GLY A 1 97 ? 9.717 2.073 -15.833 1.00 71.94 97 GLY A C 1
ATOM 762 O O . GLY A 1 97 ? 9.570 2.260 -17.036 1.00 71.94 97 GLY A O 1
ATOM 763 N N . THR A 1 98 ? 10.064 0.877 -15.349 1.00 70.06 98 THR A N 1
ATOM 764 C CA . THR A 1 98 ? 10.428 -0.257 -16.223 1.00 70.06 98 THR A CA 1
ATOM 765 C C . THR A 1 98 ? 9.253 -0.789 -17.043 1.00 70.06 98 THR A C 1
ATOM 767 O O . THR A 1 98 ? 9.408 -0.974 -18.242 1.00 70.06 98 THR A O 1
ATOM 770 N N . ASP A 1 99 ? 8.076 -0.952 -16.429 1.00 78.31 99 ASP A N 1
ATOM 771 C CA . ASP A 1 99 ? 6.865 -1.456 -17.103 1.00 78.31 99 ASP A CA 1
ATOM 772 C C . ASP A 1 99 ? 5.593 -0.665 -16.753 1.00 78.31 99 ASP A C 1
ATOM 774 O O . ASP A 1 99 ? 4.503 -1.005 -17.212 1.00 78.31 99 ASP A O 1
ATOM 778 N N . SER A 1 100 ? 5.710 0.402 -15.954 1.00 82.12 100 SER A N 1
ATOM 779 C CA . SER A 1 100 ? 4.578 1.120 -15.343 1.00 82.12 100 SER A CA 1
ATOM 780 C C . SER A 1 100 ? 3.642 1.825 -16.331 1.00 82.12 100 SER A C 1
ATOM 782 O O . SER A 1 100 ? 2.536 2.213 -15.957 1.00 82.12 100 SER A O 1
ATOM 784 N N . HIS A 1 101 ? 4.085 2.002 -17.577 1.00 84.19 101 HIS A N 1
ATOM 785 C CA . HIS A 1 101 ? 3.339 2.675 -18.641 1.00 84.19 101 HIS A CA 1
ATOM 786 C C . HIS A 1 101 ? 2.942 1.742 -19.789 1.00 84.19 101 HIS A C 1
ATOM 788 O O . HIS A 1 101 ? 2.418 2.203 -20.801 1.00 84.19 101 HIS A O 1
ATOM 794 N N . THR A 1 102 ? 3.187 0.438 -19.656 1.00 89.88 102 THR A N 1
ATOM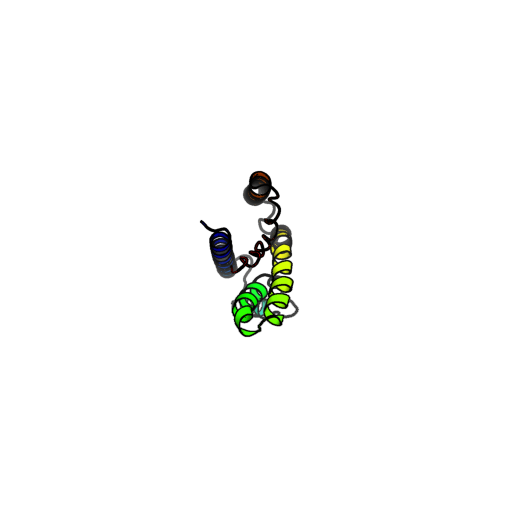 795 C CA . THR A 1 102 ? 2.735 -0.536 -20.654 1.00 89.88 102 THR A CA 1
ATOM 796 C C . THR A 1 102 ? 1.217 -0.724 -20.560 1.00 89.88 102 THR A C 1
ATOM 798 O O . THR A 1 102 ? 0.622 -0.596 -19.489 1.00 89.88 102 THR A O 1
ATOM 801 N N . GLU A 1 103 ? 0.555 -1.017 -21.681 1.00 91.25 103 GLU A N 1
ATOM 802 C CA . GLU A 1 103 ? -0.917 -1.054 -21.736 1.00 91.25 103 GLU A CA 1
ATOM 803 C C . GLU A 1 103 ? -1.523 -2.072 -20.763 1.00 91.25 103 GLU A C 1
ATOM 805 O O . GLU A 1 103 ? -2.495 -1.772 -20.070 1.00 91.25 103 GLU A O 1
ATOM 810 N N . TRP A 1 104 ? -0.919 -3.260 -20.654 1.00 89.62 104 TRP A N 1
ATOM 811 C CA . TRP A 1 104 ? -1.376 -4.309 -19.738 1.00 89.62 104 TRP A CA 1
ATOM 812 C C . TRP A 1 104 ? -1.232 -3.891 -18.266 1.00 89.62 104 TRP A C 1
ATOM 814 O O . TRP A 1 104 ? -2.104 -4.175 -17.446 1.00 89.62 104 TRP A O 1
ATOM 824 N N . SER A 1 105 ? -0.155 -3.176 -17.938 1.00 87.50 105 SER A N 1
ATOM 825 C CA . SER A 1 105 ? 0.128 -2.637 -16.608 1.00 87.50 105 SER A CA 1
ATOM 826 C C . SER A 1 105 ? -0.918 -1.596 -16.210 1.00 87.50 105 SER A C 1
ATOM 828 O O . SER A 1 105 ? -1.529 -1.691 -15.138 1.00 87.50 105 SER A O 1
ATOM 830 N N . LEU A 1 106 ? -1.178 -0.640 -17.104 1.00 89.12 106 LEU A N 1
ATOM 831 C CA . LEU A 1 106 ? -2.181 0.398 -16.896 1.00 89.12 106 LEU A CA 1
ATOM 832 C C . LEU A 1 106 ? -3.583 -0.205 -16.800 1.00 89.12 106 LEU A C 1
ATOM 834 O O . LEU A 1 106 ? -4.354 0.206 -15.935 1.00 89.12 106 LEU A O 1
ATOM 838 N N . ALA A 1 107 ? -3.901 -1.215 -17.615 1.00 92.00 107 ALA A N 1
ATOM 839 C CA . ALA A 1 107 ? -5.176 -1.921 -17.542 1.00 92.00 107 ALA A CA 1
ATOM 840 C C . ALA A 1 107 ? -5.391 -2.567 -16.164 1.00 92.00 107 ALA A C 1
ATOM 842 O O . ALA A 1 107 ? -6.461 -2.400 -15.579 1.00 92.00 107 ALA A O 1
ATOM 843 N N . ILE A 1 108 ? -4.375 -3.236 -15.602 1.00 89.81 108 ILE A N 1
ATOM 844 C CA . ILE A 1 108 ? -4.448 -3.819 -14.252 1.00 89.81 108 ILE A CA 1
ATOM 845 C C . ILE A 1 108 ? -4.610 -2.724 -13.190 1.00 89.81 108 ILE A C 1
ATOM 847 O O . ILE A 1 108 ? -5.468 -2.849 -12.311 1.00 89.81 108 ILE A O 1
ATOM 851 N N . LEU A 1 109 ? -3.823 -1.646 -13.268 1.00 88.69 109 LEU A N 1
ATOM 852 C CA . LEU A 1 109 ? -3.877 -0.545 -12.303 1.00 88.69 109 LEU A CA 1
ATOM 853 C C . LEU A 1 109 ? -5.250 0.144 -12.305 1.00 88.69 109 LEU A C 1
ATOM 855 O O . LEU A 1 109 ? -5.840 0.356 -11.242 1.00 88.69 109 LEU A O 1
ATOM 859 N N . ILE A 1 110 ? -5.775 0.456 -13.493 1.00 90.50 110 ILE A N 1
ATOM 860 C CA . ILE A 1 110 ? -7.079 1.100 -13.675 1.00 90.50 110 ILE A CA 1
ATOM 861 C C . ILE A 1 110 ? -8.197 0.157 -13.235 1.00 90.50 110 ILE A C 1
ATOM 863 O O . ILE A 1 110 ? -9.045 0.568 -12.446 1.00 90.50 110 ILE A O 1
ATOM 867 N N . ALA A 1 111 ? -8.198 -1.101 -13.685 1.00 93.06 111 ALA A N 1
ATOM 868 C CA . ALA A 1 111 ? -9.242 -2.061 -13.329 1.00 93.06 111 ALA A CA 1
ATOM 869 C C . ALA A 1 111 ? -9.278 -2.326 -11.816 1.00 93.06 111 ALA A C 1
ATOM 871 O O . ALA A 1 111 ? -10.348 -2.290 -11.207 1.00 93.06 111 ALA A O 1
ATOM 872 N N . GLY A 1 112 ? -8.114 -2.528 -11.189 1.00 89.25 112 GLY A N 1
ATOM 873 C CA . GLY A 1 112 ? -8.006 -2.725 -9.743 1.00 89.25 112 GLY A CA 1
ATOM 874 C C . GLY A 1 112 ? -8.447 -1.492 -8.947 1.00 89.25 112 GLY A C 1
ATOM 875 O O . GLY A 1 112 ? -9.215 -1.616 -7.989 1.00 89.25 112 GLY A O 1
ATOM 876 N N . GLY A 1 113 ? -8.016 -0.296 -9.364 1.00 88.19 113 GLY A N 1
ATOM 877 C CA . GLY A 1 113 ? -8.431 0.969 -8.751 1.00 88.19 113 GLY A CA 1
ATOM 878 C C . GLY A 1 113 ? -9.933 1.228 -8.889 1.00 88.19 113 GLY A C 1
ATOM 879 O O . GLY A 1 113 ? -10.597 1.562 -7.905 1.00 88.19 113 GLY A O 1
ATOM 880 N N . ALA A 1 114 ? -10.489 1.002 -10.080 1.00 90.44 114 ALA A N 1
ATOM 881 C CA . ALA A 1 114 ? -11.914 1.142 -10.353 1.00 90.44 114 ALA A CA 1
ATOM 882 C C . ALA A 1 114 ? -12.748 0.163 -9.519 1.00 90.44 114 ALA A C 1
ATOM 884 O O . ALA A 1 114 ? -13.739 0.577 -8.921 1.00 90.44 114 ALA A O 1
ATOM 885 N N . LEU A 1 115 ? -12.325 -1.101 -9.405 1.00 90.31 115 LEU A N 1
ATOM 886 C CA . LEU A 1 115 ? -13.006 -2.095 -8.574 1.00 90.31 115 LEU A CA 1
ATOM 887 C C . LEU A 1 115 ? -13.003 -1.690 -7.095 1.00 90.31 115 LEU A C 1
ATOM 889 O O . LEU A 1 115 ? -14.025 -1.817 -6.422 1.00 90.31 115 LEU A O 1
ATOM 893 N N . MET A 1 116 ? -11.882 -1.163 -6.594 1.00 84.69 116 MET A N 1
ATOM 894 C CA . MET A 1 116 ? -11.771 -0.662 -5.222 1.00 84.69 116 MET A CA 1
ATOM 895 C C . MET A 1 116 ? -12.736 0.505 -4.977 1.00 84.69 116 MET A C 1
ATOM 897 O O . MET A 1 116 ? -13.501 0.481 -4.013 1.00 84.69 116 MET A O 1
ATOM 901 N N . ILE A 1 117 ? -12.730 1.510 -5.859 1.00 86.75 117 ILE A N 1
ATOM 902 C CA . ILE A 1 117 ? -13.621 2.675 -5.767 1.00 86.75 117 ILE A CA 1
ATOM 903 C C . ILE A 1 117 ? -15.080 2.227 -5.850 1.00 86.75 117 ILE A C 1
ATOM 905 O O . ILE A 1 117 ? -15.887 2.614 -5.007 1.00 86.75 117 ILE A O 1
ATOM 909 N N . PHE A 1 118 ? -15.415 1.364 -6.809 1.00 88.56 118 PHE A N 1
ATOM 910 C CA . PHE A 1 118 ? -16.759 0.820 -6.961 1.00 88.56 118 PHE A CA 1
ATOM 911 C C . PHE A 1 118 ? -17.203 0.062 -5.709 1.00 88.56 118 PHE A C 1
ATOM 913 O O . PHE A 1 118 ? -18.305 0.292 -5.224 1.00 88.56 118 PHE A O 1
ATOM 920 N N . ALA A 1 119 ? -16.345 -0.780 -5.128 1.00 84.44 119 ALA A N 1
ATOM 921 C CA . ALA A 1 119 ? -16.651 -1.495 -3.892 1.00 84.44 119 ALA A CA 1
ATOM 922 C C . ALA A 1 119 ? -16.878 -0.543 -2.704 1.00 84.44 119 ALA A C 1
ATOM 924 O O . ALA A 1 119 ? -17.764 -0.788 -1.882 1.00 84.44 119 ALA A O 1
ATOM 925 N N . LEU A 1 120 ? -16.115 0.553 -2.612 1.00 82.06 120 LEU A N 1
ATOM 926 C CA . LEU A 1 120 ? -16.313 1.589 -1.592 1.00 82.06 120 LEU A CA 1
ATOM 927 C C . LEU A 1 120 ? -17.643 2.330 -1.783 1.00 82.06 120 LEU A C 1
ATOM 929 O O . LEU A 1 120 ? -18.366 2.531 -0.807 1.00 82.06 120 LEU A O 1
ATOM 933 N N . LEU A 1 121 ? -17.985 2.688 -3.023 1.00 85.44 121 LEU A N 1
ATOM 934 C CA . LEU A 1 121 ? -19.242 3.358 -3.362 1.00 85.44 121 LEU A CA 1
ATOM 935 C C . LEU A 1 121 ? -20.454 2.442 -3.147 1.00 85.44 121 LEU A C 1
ATOM 937 O O . LEU A 1 121 ? -21.410 2.842 -2.489 1.00 85.44 121 LEU A O 1
ATOM 941 N N . ALA A 1 122 ? -20.397 1.202 -3.639 1.00 83.19 122 ALA A N 1
ATOM 942 C CA . ALA A 1 122 ? -21.471 0.213 -3.535 1.00 83.19 122 ALA A CA 1
ATOM 943 C C . ALA A 1 122 ? -21.757 -0.192 -2.084 1.00 83.19 122 ALA A C 1
ATOM 945 O O . ALA A 1 122 ? -22.899 -0.467 -1.722 1.00 83.19 122 ALA A O 1
ATOM 946 N N . ARG A 1 123 ? -20.731 -0.199 -1.227 1.00 74.00 123 ARG A N 1
ATOM 947 C CA . ARG A 1 123 ? -20.903 -0.423 0.211 1.00 74.00 123 ARG A CA 1
ATOM 948 C C . ARG A 1 123 ? -21.625 0.740 0.907 1.00 74.00 123 ARG A C 1
ATOM 950 O O . ARG A 1 123 ? -22.202 0.525 1.971 1.00 74.00 123 ARG A O 1
ATOM 957 N N . GLY A 1 124 ? -21.594 1.939 0.322 1.00 67.50 124 GLY A N 1
ATOM 958 C CA . GLY A 1 124 ? -22.081 3.178 0.919 1.00 67.50 124 GLY A CA 1
ATOM 959 C C . GLY A 1 124 ? -21.200 3.657 2.080 1.00 67.50 124 GLY A C 1
ATOM 960 O O . GLY A 1 124 ? -20.560 2.869 2.782 1.00 67.50 124 GLY A O 1
ATOM 961 N N . PHE A 1 125 ? -21.181 4.969 2.330 1.00 61.59 125 PHE A N 1
ATOM 962 C CA . PHE A 1 125 ? -20.637 5.527 3.572 1.00 61.59 125 PHE A CA 1
ATOM 963 C C . PHE A 1 125 ? -21.582 5.181 4.727 1.00 61.59 125 PHE A C 1
ATOM 965 O O . PHE A 1 125 ? -22.361 6.021 5.160 1.00 61.59 125 PHE A O 1
ATOM 972 N N . ILE A 1 126 ? -21.565 3.932 5.199 1.00 58.88 126 ILE A N 1
ATOM 973 C CA . ILE A 1 126 ? -22.363 3.516 6.357 1.00 58.88 126 ILE A CA 1
ATOM 974 C C . ILE A 1 126 ? -21.794 4.248 7.581 1.00 58.88 126 ILE A C 1
ATOM 976 O O . ILE A 1 126 ? -20.661 3.946 7.981 1.00 58.88 126 ILE A O 1
ATOM 980 N N . PRO A 1 127 ? -22.525 5.204 8.188 1.00 58.06 127 PRO A N 1
ATOM 981 C CA . PRO A 1 127 ? -22.072 5.853 9.407 1.00 58.06 127 PRO A CA 1
ATOM 982 C C . PRO A 1 127 ? -21.901 4.787 10.489 1.00 58.06 127 PRO A C 1
ATOM 984 O O . PRO A 1 127 ? -22.689 3.842 10.566 1.00 58.06 127 PRO A O 1
ATOM 987 N N . ALA A 1 128 ? -20.864 4.912 11.321 1.00 59.06 128 ALA A N 1
ATOM 988 C CA . ALA A 1 128 ? -20.683 3.991 12.438 1.00 59.06 128 ALA A CA 1
ATOM 989 C C . ALA A 1 128 ? -21.984 3.939 13.268 1.00 59.06 128 ALA A C 1
ATOM 991 O O . ALA A 1 128 ? -22.534 5.006 13.558 1.00 59.06 128 ALA A O 1
ATOM 992 N N . PRO A 1 129 ? -22.488 2.744 13.643 1.00 63.22 129 PRO A N 1
ATOM 993 C CA . PRO A 1 129 ? -23.680 2.637 14.474 1.00 63.22 129 PRO A CA 1
ATOM 994 C C . PRO A 1 129 ? -23.522 3.526 15.706 1.00 63.22 129 PRO A C 1
ATOM 996 O O . PRO A 1 129 ? -22.495 3.453 16.389 1.00 63.22 129 PRO A O 1
ATOM 999 N N . ALA A 1 130 ? -24.509 4.389 15.961 1.00 72.12 130 ALA A N 1
ATOM 1000 C CA . ALA A 1 130 ? -24.475 5.283 17.109 1.00 72.12 130 ALA A CA 1
ATOM 1001 C C . ALA A 1 130 ? -24.238 4.460 18.391 1.00 72.12 130 ALA A C 1
ATOM 1003 O O . ALA A 1 130 ? -24.809 3.370 18.517 1.00 72.12 130 ALA A O 1
ATOM 1004 N N . PRO A 1 131 ? -23.404 4.934 19.338 1.00 73.38 131 PRO A N 1
ATOM 1005 C CA . PRO A 1 131 ? -23.179 4.223 20.588 1.00 73.38 131 PRO A CA 1
ATOM 1006 C C . PRO A 1 131 ? -24.520 3.971 21.280 1.00 73.38 131 PRO A C 1
ATOM 1008 O O . PRO A 1 131 ? -25.182 4.909 21.721 1.00 73.38 131 PRO A O 1
ATOM 1011 N N . GLN A 1 132 ? -24.935 2.707 21.375 1.00 72.19 132 GLN A N 1
ATOM 1012 C CA . GLN A 1 132 ? -26.106 2.343 22.163 1.00 72.19 132 GLN A CA 1
ATOM 1013 C C . GLN A 1 132 ? -25.734 2.517 23.633 1.00 72.19 132 GLN A C 1
ATOM 1015 O O . GLN A 1 132 ? -25.045 1.684 24.224 1.00 72.19 132 GLN A O 1
ATOM 1020 N N . ARG A 1 133 ? -26.142 3.643 24.223 1.00 76.56 133 ARG A N 1
ATOM 1021 C CA . ARG A 1 133 ? -26.054 3.828 25.670 1.00 76.56 133 ARG A CA 1
ATOM 1022 C C . ARG A 1 133 ? -27.003 2.799 26.296 1.00 76.56 133 ARG A C 1
ATOM 1024 O O . ARG A 1 133 ? -28.179 2.808 25.935 1.00 76.56 133 ARG A O 1
ATOM 1031 N N . PRO A 1 134 ? -26.535 1.901 27.182 1.00 72.75 134 PRO A N 1
ATOM 1032 C CA . PRO A 1 134 ? -27.433 0.970 27.846 1.00 72.75 134 PRO A CA 1
ATOM 1033 C C . PRO A 1 134 ? -28.503 1.782 28.575 1.00 72.75 134 PRO A C 1
ATOM 1035 O O . PRO A 1 134 ? -28.177 2.671 29.366 1.00 72.75 134 PRO A O 1
ATOM 1038 N N . VAL A 1 135 ? -29.770 1.508 28.257 1.00 74.75 135 VAL A N 1
ATOM 1039 C CA . VAL A 1 135 ? -30.911 2.086 28.966 1.00 74.75 135 VAL A CA 1
ATOM 1040 C C . VAL A 1 135 ? -30.737 1.700 30.428 1.00 74.75 135 VAL A C 1
ATOM 1042 O O . VAL A 1 135 ? -30.709 0.514 30.766 1.00 74.75 135 VAL A O 1
ATOM 1045 N N . ARG A 1 136 ? -30.531 2.702 31.287 1.00 75.62 136 ARG A N 1
ATOM 1046 C CA . ARG A 1 136 ? -30.514 2.506 32.733 1.00 75.62 136 ARG A CA 1
ATOM 1047 C C . ARG A 1 136 ? -31.876 1.917 33.083 1.00 75.62 136 ARG A C 1
ATOM 1049 O O . ARG A 1 136 ? -32.883 2.583 32.894 1.00 75.62 136 ARG A O 1
ATOM 1056 N N . LYS A 1 137 ? -31.912 0.654 33.509 1.00 75.00 137 LYS A N 1
ATOM 1057 C CA . LYS A 1 137 ? -33.121 0.090 34.106 1.00 75.00 137 LYS A CA 1
ATOM 1058 C C . LYS A 1 137 ? -33.353 0.873 35.389 1.00 75.00 137 LYS A C 1
ATOM 1060 O O . LYS A 1 137 ? -32.493 0.843 36.272 1.00 75.00 137 LYS A O 1
ATOM 1065 N N . ASP A 1 138 ? -34.442 1.625 35.445 1.00 78.81 138 ASP A N 1
ATOM 1066 C CA . ASP A 1 138 ? -34.822 2.302 36.675 1.00 78.81 138 ASP A CA 1
ATOM 1067 C C . ASP A 1 138 ? -35.071 1.253 37.771 1.00 78.81 138 ASP A C 1
ATOM 1069 O O . ASP A 1 138 ? -35.510 0.137 37.463 1.00 78.81 138 ASP A O 1
ATOM 1073 N N . PRO A 1 139 ? -34.731 1.552 39.037 1.00 75.31 139 PRO A N 1
ATOM 1074 C CA . PRO A 1 139 ? -34.977 0.628 40.132 1.00 75.31 139 PRO A CA 1
ATOM 1075 C C . PRO A 1 139 ? -36.473 0.319 40.220 1.00 75.31 139 PRO A C 1
ATOM 1077 O O . PRO A 1 139 ? -37.298 1.230 40.246 1.00 75.31 139 PRO A O 1
ATOM 1080 N N . VAL A 1 140 ? -36.814 -0.969 40.271 1.00 78.06 140 VAL A N 1
ATOM 1081 C CA . VAL A 1 140 ? -38.177 -1.427 40.562 1.00 78.06 140 VAL A CA 1
ATOM 1082 C C . VAL A 1 140 ? -38.535 -0.949 41.976 1.00 78.06 140 VAL A C 1
ATOM 1084 O O . VAL A 1 140 ? -37.763 -1.236 42.896 1.00 78.06 140 VAL A O 1
ATOM 1087 N N . PRO A 1 141 ? -39.652 -0.225 42.179 1.00 74.00 141 PRO A N 1
ATOM 1088 C CA . PRO A 1 141 ? -40.122 0.111 43.516 1.00 74.00 141 PRO A CA 1
ATOM 1089 C C . PRO A 1 141 ? -40.397 -1.180 44.290 1.00 74.00 141 PRO A C 1
ATOM 1091 O O . PRO A 1 141 ? -41.144 -2.041 43.8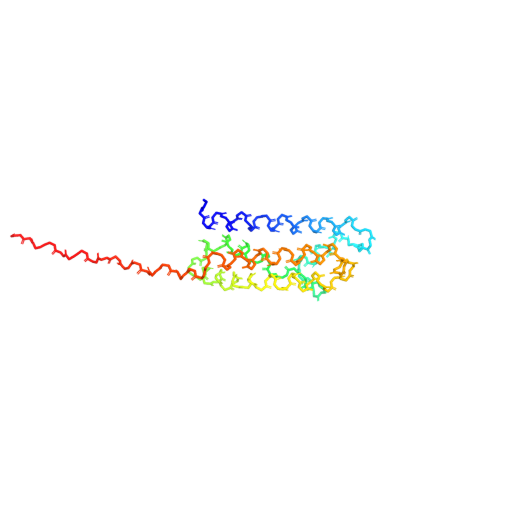26 1.00 74.00 141 PRO A O 1
ATOM 1094 N N . ILE A 1 142 ? -39.745 -1.329 45.440 1.00 75.25 142 ILE A N 1
ATOM 1095 C CA . ILE A 1 142 ? -39.979 -2.435 46.369 1.00 75.25 142 ILE A CA 1
ATOM 1096 C C . ILE A 1 142 ? -41.252 -2.076 47.161 1.00 75.25 142 ILE A C 1
ATOM 1098 O O . ILE A 1 142 ? -41.316 -0.936 47.629 1.00 75.25 142 ILE A O 1
ATOM 1102 N N . PRO A 1 143 ? -42.260 -2.967 47.248 1.00 74.19 143 PRO A N 1
ATOM 1103 C CA . PRO A 1 143 ? -43.499 -2.710 47.986 1.00 74.19 143 PRO A CA 1
ATOM 1104 C C . PRO A 1 143 ? -43.291 -2.620 49.501 1.00 74.19 143 PRO A C 1
ATOM 1106 O O . PRO A 1 143 ? -42.337 -3.253 50.012 1.00 74.19 143 PRO A O 1
#

Foldseek 3Di:
DDPVVVVVVVLVVVVVVVVVVVVVCCVDPVNPDDPVNSVCLVVPPVPNPQPPQSVVLVVLVVCLVVPPPVSVVVNVVSVVSVVVVVVSVLVCLCVVPPCCPPPVNVVCVVVVVVVVVCVDVVVPPPDDPDPPDPDPPDDDDDD